Protein AF-A0A6L4ZQ28-F1 (afdb_monomer_lite)

Structure (mmCIF, N/CA/C/O backbone):
data_AF-A0A6L4ZQ28-F1
#
_entry.id   AF-A0A6L4ZQ28-F1
#
loop_
_atom_site.group_PDB
_atom_site.id
_atom_site.type_symbol
_atom_site.label_atom_id
_atom_site.label_alt_id
_atom_site.label_comp_id
_atom_site.label_asym_id
_atom_site.label_entity_id
_atom_site.label_seq_id
_atom_site.pdbx_PDB_ins_code
_atom_site.Cartn_x
_atom_site.Cartn_y
_atom_site.Cartn_z
_atom_site.occupancy
_atom_site.B_iso_or_equiv
_atom_site.auth_seq_id
_atom_site.auth_comp_id
_atom_site.auth_asym_id
_atom_site.auth_atom_id
_atom_site.pdbx_PDB_model_num
ATOM 1 N N . MET A 1 1 ? 11.347 -20.312 31.488 1.00 56.88 1 MET A N 1
ATOM 2 C CA . MET A 1 1 ? 11.996 -19.570 30.389 1.00 56.88 1 MET A CA 1
ATOM 3 C C . MET A 1 1 ? 13.195 -18.866 30.994 1.00 56.88 1 MET A C 1
ATOM 5 O O . MET A 1 1 ? 13.013 -18.204 32.007 1.00 56.88 1 MET A O 1
ATOM 9 N N . ASP A 1 2 ? 14.396 -19.119 30.480 1.00 83.44 2 ASP A N 1
ATOM 10 C CA . ASP A 1 2 ? 15.652 -18.605 31.039 1.00 83.44 2 ASP A CA 1
ATOM 11 C C . ASP A 1 2 ? 15.902 -17.162 30.564 1.00 83.44 2 ASP A C 1
ATOM 13 O O . ASP A 1 2 ? 15.702 -16.842 29.391 1.00 83.44 2 ASP A O 1
ATOM 17 N N . ILE A 1 3 ? 16.318 -16.286 31.480 1.00 67.50 3 ILE A N 1
ATOM 18 C CA . ILE A 1 3 ? 16.563 -14.862 31.215 1.00 67.50 3 ILE A CA 1
ATOM 19 C C . ILE A 1 3 ? 17.678 -14.698 30.176 1.00 67.50 3 ILE A C 1
ATOM 21 O O . ILE A 1 3 ? 17.587 -13.821 29.318 1.00 67.50 3 ILE A O 1
ATOM 25 N N . GLN A 1 4 ? 18.681 -15.580 30.182 1.00 78.69 4 GLN A N 1
ATOM 26 C CA . GLN A 1 4 ? 19.762 -15.536 29.194 1.00 78.69 4 GLN A CA 1
ATOM 27 C C . GLN A 1 4 ? 19.252 -15.840 27.780 1.00 78.69 4 GLN A C 1
ATOM 29 O O . GLN A 1 4 ? 19.626 -15.165 26.825 1.00 78.69 4 GLN A O 1
ATOM 34 N N . GLN A 1 5 ? 18.307 -16.774 27.646 1.00 72.94 5 GLN A N 1
ATOM 35 C CA . GLN A 1 5 ? 17.679 -17.090 26.360 1.00 72.94 5 GLN A CA 1
ATOM 36 C C . GLN A 1 5 ? 16.812 -15.939 25.832 1.00 72.94 5 GLN A C 1
ATOM 38 O O . GLN A 1 5 ? 16.751 -15.723 24.623 1.00 72.94 5 GLN A O 1
ATOM 43 N N . PHE A 1 6 ? 16.150 -15.191 26.720 1.00 69.06 6 PHE A N 1
ATOM 44 C CA . PHE A 1 6 ? 15.379 -14.007 26.336 1.00 69.06 6 PHE A CA 1
ATOM 45 C C . PHE A 1 6 ? 16.287 -12.882 25.820 1.00 69.06 6 PHE A C 1
ATOM 47 O O . PHE A 1 6 ? 16.007 -12.299 24.775 1.00 69.06 6 PHE A O 1
ATOM 54 N N . ILE A 1 7 ? 17.407 -12.629 26.502 1.00 75.31 7 ILE A N 1
ATOM 55 C CA . ILE A 1 7 ? 18.383 -11.608 26.099 1.00 75.31 7 ILE A CA 1
ATOM 56 C C . ILE A 1 7 ? 19.015 -11.954 24.744 1.00 75.31 7 ILE A C 1
ATOM 58 O O . ILE A 1 7 ? 19.128 -11.085 23.880 1.00 75.31 7 ILE A O 1
ATOM 62 N N . GLU A 1 8 ? 19.397 -13.214 24.529 1.00 78.50 8 GLU A N 1
ATOM 63 C CA . GLU A 1 8 ? 19.994 -13.669 23.267 1.00 78.50 8 GLU A CA 1
ATOM 64 C C . GLU A 1 8 ? 19.010 -13.523 22.093 1.00 78.50 8 GLU A C 1
ATOM 66 O O . GLU A 1 8 ? 19.365 -13.037 21.016 1.00 78.50 8 GLU A O 1
ATOM 71 N N . LYS A 1 9 ? 17.742 -13.880 22.330 1.00 76.25 9 LYS A N 1
ATOM 72 C CA . LYS A 1 9 ? 16.653 -13.738 21.359 1.00 76.25 9 LYS A CA 1
ATOM 73 C C . LYS A 1 9 ? 16.412 -12.274 20.985 1.00 76.25 9 LYS A C 1
ATOM 75 O O . LYS A 1 9 ? 16.271 -11.970 19.802 1.00 76.25 9 LYS A O 1
ATOM 80 N N . GLU A 1 10 ? 16.457 -11.366 21.955 1.00 69.88 10 GLU A N 1
ATOM 81 C CA . GLU A 1 10 ? 16.274 -9.933 21.701 1.00 69.88 10 GLU A CA 1
ATOM 82 C C . GLU A 1 10 ? 17.458 -9.298 20.992 1.00 69.88 10 GLU A C 1
ATOM 84 O O . GLU A 1 10 ? 17.251 -8.485 20.091 1.00 69.88 10 GLU A O 1
ATOM 89 N N . LYS A 1 11 ? 18.688 -9.736 21.264 1.00 71.69 11 LY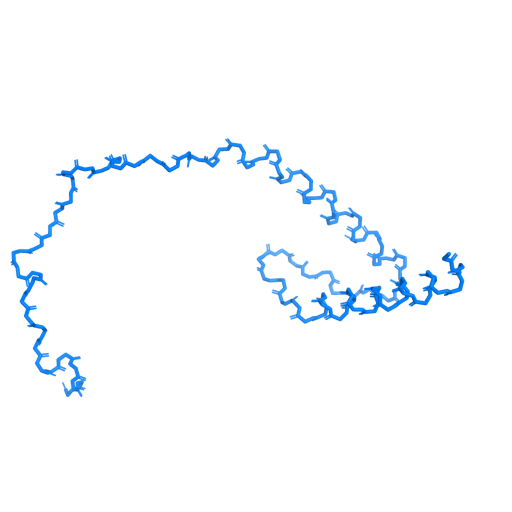S A N 1
ATOM 90 C CA . LYS A 1 11 ? 19.847 -9.325 20.459 1.00 71.69 11 LYS A CA 1
ATOM 91 C C . LYS A 1 11 ? 19.711 -9.764 19.001 1.00 71.69 11 LYS A C 1
ATOM 93 O O . LYS A 1 11 ? 19.998 -8.978 18.099 1.00 71.69 11 LYS A O 1
ATOM 98 N N . GLN A 1 12 ? 19.237 -10.985 18.748 1.00 68.00 12 GLN A N 1
ATOM 99 C CA . GLN A 1 12 ? 18.997 -11.465 17.383 1.00 68.00 12 GLN A CA 1
ATOM 100 C C . GLN A 1 12 ? 17.854 -10.716 16.691 1.00 68.00 12 GLN A C 1
ATOM 102 O O . GLN A 1 12 ? 17.977 -10.367 15.516 1.00 68.00 12 GLN A O 1
ATOM 107 N N . ASN A 1 13 ? 16.768 -10.424 17.410 1.00 68.19 13 ASN A N 1
ATOM 108 C CA . ASN A 1 13 ? 15.652 -9.640 16.887 1.00 68.19 13 ASN A CA 1
ATOM 109 C C . ASN A 1 13 ? 16.077 -8.211 16.538 1.00 68.19 13 ASN A C 1
ATOM 111 O O . ASN A 1 13 ? 15.716 -7.722 15.470 1.00 68.19 13 ASN A O 1
ATOM 115 N N . LEU A 1 14 ? 16.900 -7.575 17.375 1.00 60.12 14 LEU A N 1
ATOM 116 C CA . LEU A 1 14 ? 17.463 -6.250 17.108 1.00 60.12 14 LEU A CA 1
ATOM 117 C C . LEU A 1 14 ? 18.405 -6.260 15.899 1.00 60.12 14 LEU A C 1
ATOM 119 O O . LEU A 1 14 ? 18.313 -5.373 15.053 1.00 60.12 14 LEU A O 1
ATOM 123 N N . ASN A 1 15 ? 19.252 -7.284 15.758 1.00 66.88 15 ASN A N 1
ATOM 124 C CA . ASN A 1 15 ? 20.141 -7.409 14.601 1.00 66.88 15 ASN A CA 1
ATOM 125 C C . ASN A 1 15 ? 19.346 -7.604 13.297 1.00 66.88 15 ASN A C 1
ATOM 127 O O . ASN A 1 15 ? 19.589 -6.941 12.292 1.00 66.88 15 ASN A O 1
ATOM 131 N N . ARG A 1 16 ? 18.317 -8.459 13.335 1.00 64.94 16 ARG A N 1
ATOM 132 C CA . ARG A 1 16 ? 17.406 -8.683 12.205 1.00 64.94 16 ARG A CA 1
ATOM 133 C C . ARG A 1 16 ? 16.619 -7.424 11.844 1.00 64.94 16 ARG A C 1
ATOM 135 O O . ARG A 1 16 ? 16.392 -7.169 10.665 1.00 64.94 16 ARG A O 1
ATOM 142 N N . PHE A 1 17 ? 16.207 -6.649 12.844 1.00 58.12 17 PHE A N 1
ATOM 143 C CA . PHE A 1 17 ? 15.525 -5.375 12.646 1.00 58.12 17 PHE A CA 1
ATOM 144 C C . PHE A 1 17 ? 16.463 -4.354 11.992 1.00 58.12 17 PHE A C 1
ATOM 146 O O . PHE A 1 17 ? 16.093 -3.760 10.986 1.00 58.12 17 PHE A O 1
ATOM 153 N N . GLY A 1 18 ? 17.699 -4.214 12.477 1.00 64.12 18 GLY A N 1
ATOM 154 C CA . GLY A 1 18 ? 18.704 -3.326 11.883 1.00 64.12 18 GLY A CA 1
ATOM 155 C C . GLY A 1 18 ? 19.002 -3.649 10.414 1.00 64.12 18 GLY A C 1
ATOM 156 O O . GLY A 1 18 ? 18.974 -2.757 9.570 1.00 64.12 18 GLY A O 1
ATOM 157 N N . GLU A 1 19 ? 19.203 -4.925 10.080 1.00 64.19 19 GLU A N 1
ATOM 158 C CA . GLU A 1 19 ? 19.419 -5.373 8.694 1.00 64.19 19 GLU A CA 1
ATOM 159 C C . GLU A 1 19 ? 18.188 -5.158 7.796 1.00 64.19 19 GLU A C 1
ATOM 161 O O . GLU A 1 19 ? 18.317 -4.794 6.627 1.00 64.19 19 GLU A O 1
ATOM 166 N N . TYR A 1 20 ? 16.979 -5.325 8.340 1.00 60.22 20 TYR A N 1
ATOM 167 C CA . TYR A 1 20 ? 15.735 -5.044 7.619 1.00 60.22 20 TYR A CA 1
ATOM 168 C C . TYR A 1 20 ? 15.615 -3.565 7.221 1.00 60.22 20 TYR A C 1
ATOM 170 O O . TYR A 1 20 ? 15.144 -3.266 6.124 1.00 60.22 20 TYR A O 1
ATOM 178 N N . TRP A 1 21 ? 16.072 -2.641 8.069 1.00 55.09 21 TRP A N 1
ATOM 179 C CA . TRP A 1 21 ? 16.011 -1.209 7.771 1.00 55.09 21 TRP A CA 1
ATOM 180 C C . TRP A 1 21 ? 17.158 -0.711 6.891 1.00 55.09 21 TRP A C 1
ATOM 182 O O . TRP A 1 21 ? 16.923 0.177 6.077 1.00 55.09 21 TRP A O 1
ATOM 192 N N . LYS A 1 22 ? 18.354 -1.310 6.965 1.00 60.09 22 LYS A N 1
ATOM 193 C CA . LYS A 1 22 ? 19.467 -1.003 6.041 1.00 60.09 22 LYS A CA 1
ATOM 194 C C . LYS A 1 22 ? 19.129 -1.321 4.584 1.00 60.09 22 LYS A C 1
ATOM 196 O O . LYS A 1 22 ? 19.557 -0.611 3.684 1.00 60.09 22 LYS A O 1
ATOM 201 N N . ASN A 1 23 ? 18.345 -2.374 4.360 1.00 62.59 23 ASN A N 1
ATOM 202 C CA . ASN A 1 23 ? 17.986 -2.843 3.020 1.00 62.59 23 ASN A CA 1
ATOM 203 C C . ASN A 1 23 ? 16.702 -2.200 2.470 1.00 62.59 23 ASN A C 1
ATOM 205 O O . ASN A 1 23 ? 16.255 -2.548 1.376 1.00 62.59 23 ASN A O 1
ATOM 209 N N . LYS A 1 24 ? 16.085 -1.276 3.216 1.00 56.41 24 LYS A N 1
ATOM 210 C CA . LYS A 1 24 ? 14.864 -0.588 2.802 1.00 56.41 24 LYS A CA 1
ATOM 211 C C . LYS A 1 24 ? 15.219 0.804 2.285 1.00 56.41 24 LYS A C 1
ATOM 213 O O . LYS A 1 24 ? 15.462 1.717 3.063 1.00 56.41 24 LYS A O 1
ATOM 218 N N . ASN A 1 25 ? 15.210 0.974 0.962 1.00 47.84 25 ASN A N 1
ATOM 219 C CA . ASN A 1 25 ? 15.298 2.293 0.334 1.00 47.84 25 ASN A CA 1
ATOM 220 C C . ASN A 1 25 ? 14.022 3.078 0.652 1.00 47.84 25 ASN A C 1
ATOM 222 O O . ASN A 1 25 ? 13.002 2.935 -0.026 1.00 47.84 25 ASN A O 1
ATOM 226 N N . PHE A 1 26 ? 14.069 3.888 1.705 1.00 50.84 26 PHE A N 1
ATOM 227 C CA . PHE A 1 26 ? 13.026 4.852 2.020 1.00 50.84 26 PHE A CA 1
ATOM 228 C C . PHE A 1 26 ? 13.024 5.947 0.957 1.00 50.84 26 PHE A C 1
ATOM 230 O O . PHE A 1 26 ? 13.671 6.977 1.092 1.00 50.84 26 PHE A O 1
ATOM 237 N N . THR A 1 27 ? 12.305 5.713 -0.131 1.00 45.59 27 THR A N 1
ATOM 238 C CA . THR A 1 27 ? 11.945 6.769 -1.071 1.00 45.59 27 THR A CA 1
ATOM 239 C C . THR A 1 27 ? 10.532 7.204 -0.742 1.00 45.59 27 THR A C 1
ATOM 241 O O . THR A 1 27 ? 9.595 6.425 -0.866 1.00 45.59 27 THR A O 1
ATOM 244 N N . ASN A 1 28 ? 10.420 8.422 -0.222 1.00 44.19 28 ASN A N 1
ATOM 245 C CA . ASN A 1 28 ? 9.437 9.427 -0.611 1.00 44.19 28 ASN A CA 1
ATOM 246 C C . ASN A 1 28 ? 9.982 10.759 -0.082 1.00 44.19 28 ASN A C 1
ATOM 248 O O . ASN A 1 28 ? 10.189 10.911 1.118 1.00 44.19 28 ASN A O 1
ATOM 252 N N . GLU A 1 29 ? 10.309 11.635 -1.025 1.00 51.19 29 GLU A N 1
ATOM 253 C CA . GLU A 1 29 ? 10.960 12.944 -0.913 1.00 51.19 29 GLU A CA 1
ATOM 254 C C . GLU A 1 29 ? 10.905 13.623 0.469 1.00 51.19 29 GLU A C 1
ATOM 256 O O . GLU A 1 29 ? 9.846 13.955 1.001 1.00 51.19 29 GLU A O 1
ATOM 261 N N . GLY A 1 30 ? 12.097 13.854 1.022 1.00 48.06 30 GLY A N 1
ATOM 262 C CA . GLY A 1 30 ? 12.329 14.526 2.295 1.00 48.06 30 GLY A CA 1
ATOM 263 C C . GLY A 1 30 ? 13.593 13.977 2.940 1.00 48.06 30 GLY A C 1
ATOM 264 O O . GLY A 1 30 ? 13.485 13.138 3.823 1.00 48.06 30 GLY A O 1
ATOM 265 N N . GLU A 1 31 ? 14.741 14.394 2.396 1.00 48.59 31 GLU A N 1
ATOM 266 C CA . GLU A 1 31 ? 16.119 14.239 2.892 1.00 48.59 31 GLU A CA 1
ATOM 267 C C . GLU A 1 31 ? 16.352 13.121 3.919 1.00 48.59 31 GLU A C 1
ATOM 269 O O . GLU A 1 31 ? 15.992 13.215 5.094 1.00 48.59 31 GLU A O 1
ATOM 274 N N . SER A 1 32 ? 17.050 12.073 3.467 1.00 50.28 32 SER A N 1
ATOM 275 C CA . SER A 1 32 ? 17.762 11.186 4.379 1.00 50.28 32 SER A CA 1
ATOM 276 C C . SER A 1 32 ? 18.653 12.060 5.269 1.00 50.28 32 SER A C 1
ATOM 278 O O . SER A 1 32 ? 19.383 12.896 4.730 1.00 50.28 32 SER A O 1
ATOM 280 N N . PRO A 1 33 ? 18.593 11.922 6.602 1.00 51.00 33 PRO A N 1
ATOM 281 C CA . PRO A 1 33 ? 19.524 12.592 7.494 1.00 51.00 33 PRO A CA 1
ATOM 282 C C . PRO A 1 33 ? 20.899 11.938 7.323 1.00 51.00 33 PRO A C 1
ATOM 284 O O . PRO A 1 33 ? 21.337 11.086 8.097 1.00 51.00 33 PRO A O 1
ATOM 287 N N . GLU A 1 34 ? 21.557 12.291 6.224 1.00 61.66 34 GLU A N 1
ATOM 288 C CA . GLU A 1 34 ? 22.890 11.853 5.869 1.00 61.66 34 GLU A CA 1
ATOM 289 C C . GLU A 1 34 ? 23.881 12.475 6.848 1.00 61.66 34 GLU A C 1
ATOM 291 O O . GLU A 1 34 ? 24.401 13.569 6.629 1.00 61.66 34 GLU A O 1
ATOM 296 N N . LYS A 1 35 ? 24.103 11.732 7.935 1.00 59.75 35 LYS A N 1
ATOM 297 C CA . LYS A 1 35 ? 25.315 11.578 8.757 1.00 59.75 35 LYS A CA 1
ATOM 298 C C . LYS A 1 35 ? 24.913 11.504 10.218 1.00 59.75 35 LYS A C 1
ATOM 300 O O . LYS A 1 35 ? 24.649 12.509 10.867 1.00 59.75 35 LYS A O 1
ATOM 305 N N . LEU A 1 36 ? 24.890 10.276 10.714 1.00 49.75 36 LEU A N 1
ATOM 306 C CA . LEU A 1 36 ? 24.740 9.974 12.121 1.00 49.75 36 LEU A CA 1
ATOM 307 C C . LEU A 1 36 ? 26.017 9.294 12.586 1.00 49.75 36 LEU A C 1
ATOM 309 O O . LEU A 1 36 ? 26.191 8.094 12.383 1.00 49.75 36 LEU A O 1
ATOM 313 N N . ASP A 1 37 ? 26.924 10.079 13.159 1.00 60.97 37 ASP A N 1
ATOM 314 C CA . ASP A 1 37 ? 28.195 9.570 13.677 1.00 60.97 37 ASP A CA 1
ATOM 315 C C . ASP A 1 37 ? 28.017 8.845 15.037 1.00 60.97 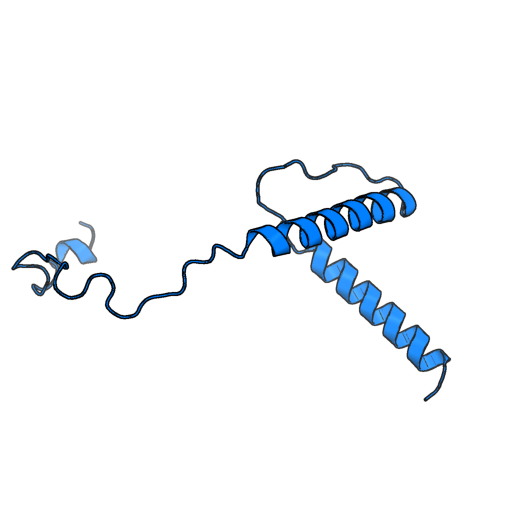37 ASP A C 1
ATOM 317 O O . ASP A 1 37 ? 28.935 8.143 15.463 1.00 60.97 37 ASP A O 1
ATOM 321 N N . SER A 1 38 ? 26.843 8.941 15.696 1.00 68.44 38 SER A N 1
ATOM 322 C CA . SER A 1 38 ? 26.547 8.304 16.997 1.00 68.44 38 SER A CA 1
ATOM 323 C C . SER A 1 38 ? 25.170 7.623 17.091 1.00 68.44 38 SER A C 1
ATOM 325 O O . SER A 1 38 ? 24.219 7.969 16.387 1.00 68.44 38 SER A O 1
ATOM 327 N N . LEU A 1 39 ? 25.052 6.649 18.004 1.00 69.69 39 LEU A N 1
ATOM 328 C CA . LEU A 1 39 ? 23.829 5.876 18.275 1.00 69.69 39 LEU A CA 1
ATOM 329 C C . LEU A 1 39 ? 22.743 6.719 18.966 1.00 69.69 39 LEU A C 1
ATOM 331 O O . LEU A 1 39 ? 21.554 6.482 18.762 1.00 69.69 39 LEU A O 1
ATOM 335 N N . GLU A 1 40 ? 23.144 7.712 19.753 1.00 75.00 40 GLU A N 1
ATOM 336 C CA . GLU A 1 40 ? 22.252 8.668 20.413 1.00 75.00 40 GLU A CA 1
ATOM 337 C C . GLU A 1 40 ? 21.489 9.507 19.386 1.00 75.00 40 GLU A C 1
ATOM 339 O O . GLU A 1 40 ? 20.262 9.574 19.431 1.00 75.00 40 GLU A O 1
ATOM 344 N N . ASP A 1 41 ? 22.194 10.036 18.390 1.00 73.94 41 ASP A N 1
ATOM 345 C CA . ASP A 1 41 ? 21.592 10.830 17.321 1.00 73.94 41 ASP A CA 1
ATOM 346 C C . ASP A 1 41 ? 20.639 9.976 16.456 1.00 73.94 41 ASP A C 1
ATOM 348 O O . ASP A 1 41 ? 19.592 10.443 16.000 1.00 73.94 41 ASP A O 1
ATOM 352 N N . TRP A 1 42 ? 20.951 8.683 16.278 1.00 79.69 42 TRP A N 1
ATOM 353 C CA . TRP A 1 42 ? 20.048 7.734 15.619 1.00 79.69 42 TRP A CA 1
ATOM 354 C C . TRP A 1 42 ? 18.758 7.514 16.408 1.00 79.69 42 TRP A C 1
ATOM 356 O O . TRP A 1 42 ? 17.676 7.476 15.819 1.00 79.69 42 TRP A O 1
ATOM 366 N N . LEU A 1 43 ? 18.849 7.392 17.735 1.00 82.12 43 LEU A N 1
ATOM 367 C CA . LEU A 1 43 ? 17.673 7.246 18.590 1.00 82.12 43 LEU A CA 1
ATOM 368 C C . LEU A 1 43 ? 16.789 8.495 18.541 1.00 82.12 43 LEU A C 1
ATOM 370 O O . LEU A 1 43 ? 15.568 8.355 18.478 1.00 82.12 43 LEU A O 1
ATOM 374 N N . GLU A 1 44 ? 17.369 9.694 18.503 1.00 81.31 44 GLU A N 1
ATOM 375 C CA . GLU A 1 44 ? 16.605 10.943 18.381 1.00 81.31 44 GLU A CA 1
ATOM 376 C C . GLU A 1 44 ? 15.847 11.025 17.053 1.00 81.31 44 GLU A C 1
ATOM 378 O O . GLU A 1 44 ? 14.641 11.288 17.032 1.00 81.31 44 GLU A O 1
ATOM 383 N N . GLN A 1 45 ? 16.514 10.712 15.941 1.00 76.88 45 GLN A N 1
ATOM 384 C CA . GLN A 1 45 ? 15.872 10.699 14.626 1.00 76.88 45 GLN A CA 1
ATOM 385 C C . GLN A 1 45 ? 14.815 9.605 14.504 1.00 76.88 45 GLN A C 1
ATOM 387 O O . GLN A 1 45 ? 13.759 9.822 13.905 1.00 76.88 45 GLN A O 1
ATOM 392 N N . PHE A 1 46 ? 15.066 8.439 15.098 1.00 84.06 46 PHE A N 1
ATOM 393 C CA . PHE A 1 46 ? 14.104 7.349 15.137 1.00 84.06 46 PHE A CA 1
ATOM 394 C C . PHE A 1 46 ? 12.859 7.726 15.948 1.00 84.06 46 PHE A C 1
ATOM 396 O O . PHE A 1 46 ? 11.742 7.489 15.488 1.00 84.06 46 PHE A O 1
ATOM 403 N N . LEU A 1 47 ? 13.017 8.353 17.118 1.00 86.56 47 LEU A N 1
ATOM 404 C CA . LEU A 1 47 ? 11.887 8.813 17.930 1.00 86.56 47 LEU A CA 1
ATOM 405 C C . LEU A 1 47 ? 11.081 9.900 17.212 1.00 86.56 47 LEU A C 1
ATOM 407 O O . LEU A 1 47 ? 9.855 9.790 17.152 1.00 86.56 47 LEU A O 1
ATOM 411 N N . TYR A 1 48 ? 11.752 10.873 16.590 1.00 85.38 48 T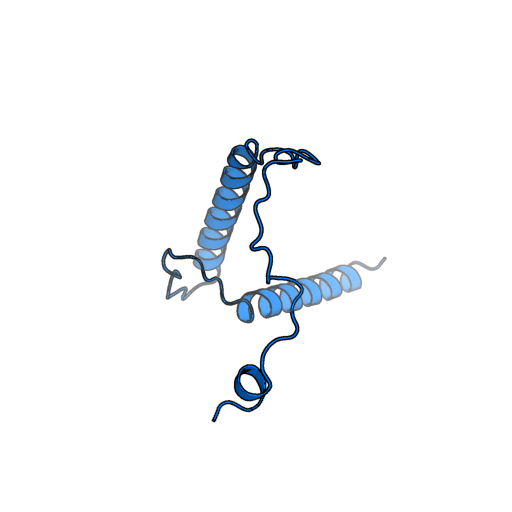YR A N 1
ATOM 412 C CA . TYR A 1 48 ? 11.110 11.882 15.744 1.00 85.38 48 TYR A CA 1
ATOM 413 C C . TYR A 1 48 ? 10.327 11.245 14.585 1.00 85.38 48 TYR A C 1
ATOM 415 O O . TYR A 1 48 ? 9.179 11.600 14.313 1.00 85.38 48 TYR A O 1
ATOM 423 N N . PHE A 1 49 ? 10.912 10.251 13.917 1.00 82.44 49 P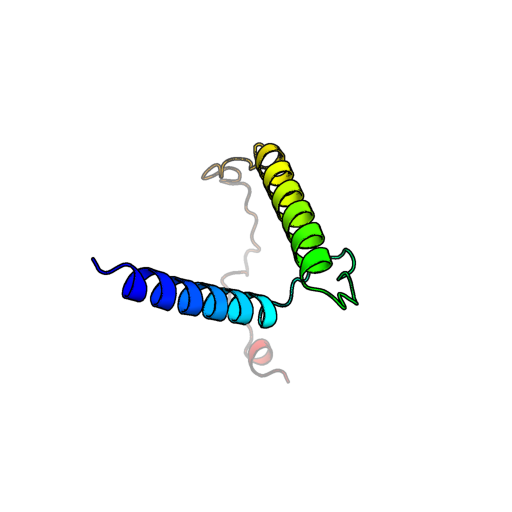HE A N 1
ATOM 424 C CA . PHE A 1 49 ? 10.257 9.519 12.838 1.00 82.44 49 PHE A CA 1
ATOM 425 C C . PHE A 1 49 ? 9.028 8.737 13.323 1.00 82.44 49 PHE A C 1
ATOM 427 O O . PHE A 1 49 ? 7.978 8.776 12.679 1.00 82.44 49 PHE A O 1
ATOM 434 N N . VAL A 1 50 ? 9.116 8.064 14.474 1.00 87.31 50 VAL A N 1
ATOM 435 C CA . VAL A 1 50 ? 7.986 7.341 15.080 1.00 87.31 50 VAL A CA 1
ATOM 436 C C . VAL A 1 50 ? 6.861 8.302 15.475 1.00 87.31 50 VAL A C 1
ATOM 438 O O . VAL A 1 50 ? 5.691 8.005 15.233 1.00 87.31 50 VAL A O 1
ATOM 441 N N . GLU A 1 51 ? 7.186 9.463 16.042 1.00 83.94 51 GLU A N 1
ATOM 442 C CA . GLU A 1 51 ? 6.210 10.514 16.358 1.00 83.94 51 GLU A CA 1
ATOM 443 C C . GLU A 1 51 ? 5.523 11.051 15.092 1.00 83.94 51 GLU A C 1
ATOM 445 O O . GLU A 1 51 ? 4.295 11.199 15.044 1.00 83.94 51 GLU A O 1
ATOM 450 N N . LYS A 1 52 ? 6.300 11.242 14.021 1.00 80.75 52 LYS A N 1
ATOM 451 C CA . LYS A 1 52 ? 5.796 11.637 12.704 1.00 80.75 52 LYS A CA 1
ATOM 452 C C . LYS A 1 52 ? 4.853 10.588 12.111 1.00 80.75 52 LYS A C 1
ATOM 454 O O . LYS A 1 52 ? 3.833 10.974 11.546 1.00 80.75 52 LYS A O 1
ATOM 459 N N . ILE A 1 53 ? 5.137 9.288 12.258 1.00 77.00 53 ILE A N 1
ATOM 460 C CA . ILE A 1 53 ? 4.229 8.211 11.814 1.00 77.00 53 ILE A CA 1
ATOM 461 C C . ILE A 1 53 ? 2.902 8.268 12.570 1.00 77.00 53 ILE A C 1
ATOM 463 O O . ILE A 1 53 ? 1.849 8.229 11.939 1.00 77.00 53 ILE A O 1
ATOM 467 N N . LYS A 1 54 ? 2.928 8.400 13.901 1.00 76.81 54 LYS A N 1
ATOM 468 C CA . LYS A 1 54 ? 1.692 8.467 14.703 1.00 76.81 54 LYS A CA 1
ATOM 469 C C . LYS A 1 54 ? 0.800 9.631 14.276 1.00 76.81 54 LYS A C 1
ATOM 471 O O . LYS A 1 54 ? -0.405 9.469 14.132 1.00 76.81 54 LYS A O 1
ATOM 476 N N . SER A 1 55 ? 1.411 10.773 13.973 1.00 70.25 55 SER A N 1
ATOM 477 C CA . SER A 1 55 ? 0.703 11.956 13.469 1.00 70.25 55 SER A CA 1
ATOM 478 C C . SER A 1 55 ? 0.097 11.769 12.064 1.00 70.25 55 SER A C 1
ATOM 480 O O . SER A 1 55 ? -0.776 12.538 11.665 1.00 70.25 55 SER A O 1
ATOM 482 N N . GLN A 1 56 ? 0.546 10.773 11.288 1.00 59.56 56 GLN A N 1
ATOM 483 C CA . GLN A 1 56 ? 0.001 10.455 9.960 1.00 59.56 56 GLN A CA 1
ATOM 484 C C . GLN A 1 56 ? -1.215 9.519 10.024 1.00 59.56 56 GLN A C 1
ATOM 486 O O . GLN A 1 56 ? -2.069 9.589 9.141 1.00 59.56 56 GLN A O 1
ATOM 491 N N . GLU A 1 57 ? -1.345 8.687 11.064 1.00 58.41 57 GLU A N 1
ATOM 492 C CA . GLU A 1 57 ? -2.510 7.803 11.226 1.00 58.41 57 GLU A CA 1
ATOM 493 C C . GLU A 1 57 ? -3.808 8.594 11.454 1.00 58.41 57 GLU A C 1
ATOM 495 O O . GLU A 1 57 ? -4.849 8.242 10.901 1.00 58.41 57 GLU A O 1
ATOM 500 N N . GLU A 1 58 ? -3.754 9.722 12.169 1.00 58.16 58 GLU A N 1
ATOM 501 C CA . GLU A 1 58 ? -4.938 10.562 12.414 1.00 58.16 58 GLU A CA 1
ATOM 502 C C . GLU A 1 58 ? -5.475 11.237 11.134 1.00 58.16 58 GLU A C 1
ATOM 504 O O . GLU A 1 58 ? -6.673 11.515 11.017 1.00 58.16 58 GLU A O 1
ATOM 509 N N . LYS A 1 59 ? -4.613 11.434 10.125 1.00 54.56 59 LYS A N 1
ATOM 510 C CA . LYS A 1 59 ? -4.971 12.016 8.819 1.00 54.56 59 LYS A CA 1
ATOM 511 C C . LYS A 1 59 ? -5.485 11.002 7.792 1.00 54.56 59 LYS A C 1
ATOM 513 O O . LYS A 1 59 ? -5.985 11.418 6.750 1.00 54.56 59 LYS A O 1
ATOM 518 N N . ALA A 1 60 ? -5.417 9.699 8.071 1.00 53.50 60 ALA A N 1
ATOM 519 C CA . ALA A 1 60 ? -5.898 8.646 7.170 1.00 53.50 60 ALA A CA 1
ATOM 520 C C . ALA A 1 60 ? -7.413 8.367 7.287 1.00 53.50 60 ALA A C 1
ATOM 522 O O . ALA A 1 60 ? -7.926 7.432 6.673 1.00 53.50 60 ALA A O 1
ATOM 523 N N . SER A 1 61 ? -8.151 9.170 8.060 1.00 56.66 61 SER A N 1
ATOM 524 C CA . SER A 1 61 ? -9.603 9.021 8.237 1.00 56.66 61 SER A CA 1
ATOM 525 C C . SER A 1 61 ? -10.440 9.461 7.026 1.00 56.66 61 SER A C 1
ATOM 527 O O . SER A 1 61 ? -11.634 9.178 6.999 1.00 56.66 61 SER A O 1
ATOM 529 N N . ASP A 1 62 ? -9.822 10.056 5.997 1.00 58.91 62 ASP A N 1
ATOM 530 C CA . ASP A 1 62 ? -10.461 10.318 4.696 1.00 58.91 62 ASP A CA 1
ATOM 531 C C . ASP A 1 62 ? -10.049 9.301 3.617 1.00 58.91 62 ASP A C 1
ATOM 533 O O . ASP A 1 62 ? -10.010 9.585 2.420 1.00 58.91 62 ASP A O 1
ATOM 537 N N . LEU A 1 63 ? -9.726 8.068 4.025 1.00 64.31 63 LEU A N 1
ATOM 538 C CA . LEU A 1 63 ? -9.759 6.939 3.101 1.00 64.31 63 LEU A CA 1
ATOM 539 C C . LEU A 1 63 ? -11.220 6.723 2.703 1.00 64.31 63 LEU A C 1
ATOM 541 O O . LEU A 1 63 ? -11.943 5.964 3.351 1.00 64.31 63 LEU A O 1
ATOM 545 N N . GLN A 1 64 ? -11.660 7.420 1.650 1.00 72.81 64 GLN A N 1
ATOM 546 C CA . GLN A 1 64 ? -12.966 7.206 1.043 1.00 72.81 64 GLN A CA 1
ATOM 547 C C . GLN A 1 64 ? -13.189 5.703 0.884 1.00 72.81 64 GLN A C 1
ATOM 549 O O . GLN A 1 64 ? -12.452 5.006 0.178 1.00 72.81 64 GLN A O 1
ATOM 554 N N . SER A 1 65 ? -14.192 5.198 1.600 1.00 80.06 65 SER A N 1
ATOM 555 C CA . SE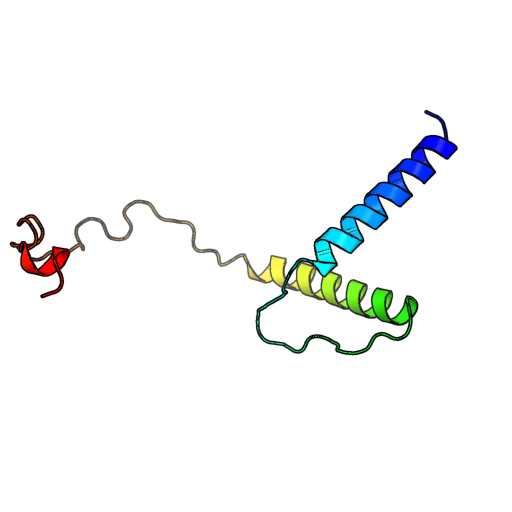R A 1 65 ? -14.553 3.790 1.544 1.00 80.06 65 SER A CA 1
ATOM 556 C C . SER A 1 65 ? -14.821 3.407 0.092 1.00 80.06 65 SER A C 1
ATOM 558 O O . SER A 1 65 ? -15.504 4.132 -0.635 1.00 80.06 65 SER A O 1
ATOM 560 N N . ARG A 1 66 ? -14.273 2.271 -0.352 1.00 82.94 66 ARG A N 1
ATOM 561 C CA . ARG A 1 66 ? -14.517 1.777 -1.709 1.00 82.94 66 ARG A CA 1
ATOM 562 C C . ARG A 1 66 ? -16.009 1.480 -1.853 1.00 82.94 66 ARG A C 1
ATOM 564 O O 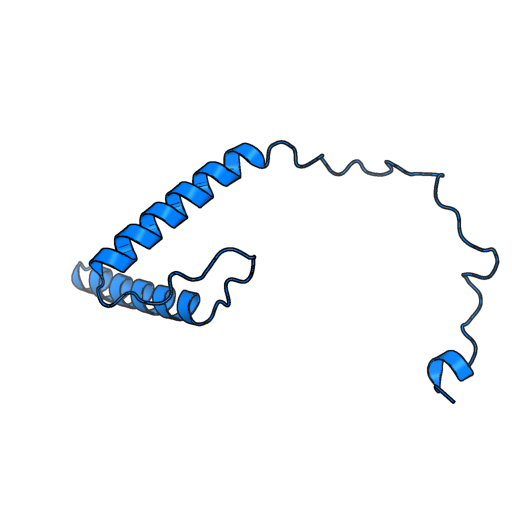. ARG A 1 66 ? -16.505 0.497 -1.310 1.00 82.94 66 ARG A O 1
ATOM 571 N N . VAL A 1 67 ? -16.718 2.311 -2.610 1.00 84.12 67 VAL A N 1
ATOM 572 C CA . VAL A 1 67 ? -18.133 2.094 -2.922 1.00 84.12 67 VAL A CA 1
ATOM 573 C C . VAL A 1 67 ? -18.231 1.189 -4.150 1.00 84.12 67 VAL A C 1
ATOM 575 O O . VAL A 1 67 ? -17.876 1.581 -5.264 1.00 84.12 67 VAL A O 1
ATOM 578 N N . ALA A 1 68 ? -18.704 -0.044 -3.959 1.00 85.06 68 ALA A N 1
ATOM 579 C CA . ALA A 1 68 ? -18.939 -0.965 -5.066 1.00 85.06 68 ALA A CA 1
ATOM 580 C C . ALA A 1 68 ? -19.964 -0.368 -6.046 1.00 85.06 68 ALA A C 1
ATOM 582 O O . ALA A 1 68 ? -21.058 0.025 -5.652 1.00 85.06 68 ALA A O 1
ATOM 583 N N . GLY A 1 69 ? -19.614 -0.307 -7.333 1.00 83.62 69 GLY A N 1
ATOM 584 C CA . GLY A 1 69 ? -20.518 0.201 -8.367 1.00 83.62 69 GLY A CA 1
ATOM 585 C C . GLY A 1 69 ? -20.692 1.724 -8.406 1.00 83.62 69 GLY A C 1
ATOM 586 O O . GLY A 1 69 ? -21.628 2.174 -9.059 1.00 83.62 69 GLY A O 1
ATOM 587 N N . LEU A 1 70 ? -19.795 2.509 -7.789 1.00 85.00 70 LEU A N 1
ATOM 588 C CA . LEU A 1 70 ? -19.823 3.986 -7.799 1.00 85.00 70 LEU A CA 1
ATOM 589 C C . LEU A 1 70 ? -19.971 4.604 -9.206 1.00 85.00 70 LEU A C 1
ATOM 591 O O . LEU A 1 70 ? -20.529 5.685 -9.357 1.00 85.00 70 LEU A O 1
ATOM 595 N N . HIS A 1 71 ? -19.510 3.892 -10.238 1.00 83.06 71 HIS A N 1
ATOM 596 C CA . HIS A 1 71 ? -19.567 4.313 -11.641 1.00 83.06 71 HIS A CA 1
ATOM 597 C C . HIS A 1 71 ? -20.295 3.301 -12.540 1.00 83.06 71 HIS A C 1
ATOM 599 O O . HIS A 1 71 ? -20.006 3.195 -13.733 1.00 83.06 71 HIS A O 1
ATOM 605 N N . ARG A 1 72 ? -21.218 2.502 -11.983 1.00 84.50 72 ARG A N 1
ATOM 606 C CA . ARG A 1 72 ? -21.978 1.516 -12.767 1.00 84.50 72 ARG A CA 1
ATOM 607 C C . ARG A 1 72 ? -22.771 2.229 -13.870 1.00 84.50 72 ARG A C 1
ATOM 609 O O . ARG A 1 72 ? -23.566 3.110 -13.579 1.00 84.50 72 ARG A O 1
ATOM 616 N N . GLY A 1 73 ? -22.574 1.803 -15.117 1.00 85.00 73 GLY A N 1
ATOM 617 C CA . GLY A 1 73 ? -23.241 2.384 -16.289 1.00 85.00 73 GLY A CA 1
ATOM 618 C C . GLY A 1 73 ? -22.551 3.622 -16.873 1.00 85.00 73 GLY A C 1
ATOM 619 O O . GLY A 1 73 ? -22.926 4.047 -17.957 1.00 85.00 73 GLY A O 1
ATOM 620 N N . ASN A 1 74 ? -21.510 4.146 -16.218 1.00 84.62 74 ASN A N 1
ATOM 621 C CA . ASN A 1 74 ? -20.744 5.307 -16.691 1.00 84.62 74 ASN A CA 1
ATOM 622 C C . ASN A 1 74 ? -19.437 4.898 -17.392 1.00 84.62 74 ASN A C 1
ATOM 624 O O . ASN A 1 74 ? -18.520 5.707 -17.522 1.00 84.62 74 ASN A O 1
ATOM 628 N N . VAL A 1 75 ? -19.327 3.634 -17.804 1.00 81.44 75 VAL A N 1
ATOM 629 C CA . VAL A 1 75 ? -18.179 3.128 -18.558 1.00 81.44 75 VAL A CA 1
ATOM 630 C C . VAL A 1 75 ? -18.519 3.237 -20.035 1.00 81.44 75 VAL A C 1
ATOM 632 O O . VAL A 1 75 ? -19.481 2.625 -20.491 1.00 81.44 75 VAL A O 1
ATOM 635 N N . TRP A 1 76 ? -17.729 4.015 -20.764 1.00 88.62 76 TRP A N 1
ATOM 636 C CA . TRP A 1 76 ? -17.742 4.019 -22.218 1.00 88.62 76 TRP A CA 1
ATOM 637 C C . TRP A 1 76 ? -16.515 3.264 -22.716 1.00 88.62 76 TRP A C 1
ATOM 639 O O . TRP A 1 76 ? -15.419 3.413 -22.176 1.00 88.62 76 TRP A O 1
ATOM 649 N N . MET A 1 77 ? -16.723 2.435 -23.725 1.00 88.81 77 MET A N 1
ATOM 650 C CA . MET A 1 77 ? -15.695 1.653 -24.388 1.00 88.81 77 MET A CA 1
ATOM 651 C C . MET A 1 77 ? -15.957 1.766 -25.885 1.00 88.81 77 MET A C 1
ATOM 653 O O . MET A 1 77 ? -17.114 1.842 -26.296 1.00 88.81 77 MET A O 1
ATOM 657 N N . SER A 1 78 ? -14.888 1.830 -26.674 1.00 91.38 78 SER A N 1
ATOM 658 C CA . SER A 1 78 ? -15.006 1.836 -28.130 1.00 91.38 78 SER A CA 1
ATOM 659 C C . SER A 1 78 ? -15.619 0.519 -28.620 1.00 91.38 78 SER A C 1
ATOM 661 O O . SER A 1 78 ? -15.412 -0.528 -28.003 1.00 91.38 78 SER A O 1
ATOM 663 N N . GLU A 1 79 ? -16.362 0.572 -29.725 1.00 91.00 79 GLU A N 1
ATOM 664 C CA . GLU A 1 79 ? -17.040 -0.594 -30.315 1.00 91.00 79 GLU A CA 1
ATOM 665 C C . GLU A 1 79 ? -16.046 -1.693 -30.741 1.00 91.00 79 GLU A C 1
ATOM 667 O O . GLU A 1 79 ? -16.378 -2.877 -30.723 1.00 91.00 79 GLU A O 1
ATOM 672 N N . ASP A 1 80 ? -14.810 -1.304 -31.059 1.00 92.12 80 ASP A N 1
ATOM 673 C CA . ASP A 1 80 ? -13.718 -2.168 -31.518 1.00 92.12 80 ASP A CA 1
ATOM 674 C C . ASP A 1 80 ? -12.832 -2.717 -30.385 1.00 92.12 80 ASP A C 1
ATOM 676 O O . ASP A 1 80 ? -11.902 -3.472 -30.645 1.00 92.12 80 ASP A O 1
ATOM 680 N N . PHE A 1 81 ? -13.100 -2.407 -29.110 1.00 90.94 81 PHE A N 1
ATOM 681 C CA . PHE A 1 81 ? -12.226 -2.846 -28.008 1.00 90.94 81 PHE A CA 1
ATOM 682 C C . PHE A 1 81 ? -12.077 -4.374 -27.914 1.00 90.94 81 PHE A C 1
ATOM 684 O O . PHE A 1 81 ? -11.056 -4.880 -27.453 1.00 90.94 81 PHE A O 1
ATOM 691 N N . ASN A 1 82 ? -13.114 -5.111 -28.319 1.00 92.50 82 ASN A N 1
ATOM 692 C CA . ASN A 1 82 ? -13.101 -6.574 -28.309 1.00 92.50 82 ASN A CA 1
ATOM 693 C C . ASN A 1 82 ? -12.463 -7.177 -29.569 1.00 92.50 82 ASN A C 1
ATOM 695 O O . ASN A 1 82 ? -12.386 -8.404 -29.674 1.00 92.50 82 ASN A O 1
ATOM 699 N N . GLU A 1 83 ? -12.059 -6.355 -30.537 1.00 94.00 83 GLU A N 1
ATOM 700 C CA . GLU A 1 83 ? -11.381 -6.841 -31.730 1.00 94.00 83 GLU A CA 1
ATOM 701 C C . GLU A 1 83 ? -9.970 -7.333 -31.373 1.00 94.00 83 GLU A C 1
ATOM 703 O O . GLU A 1 83 ? -9.305 -6.775 -30.493 1.00 94.00 83 GLU A O 1
ATOM 708 N N . PRO A 1 84 ? -9.497 -8.418 -32.012 1.00 92.94 84 PRO A N 1
ATOM 709 C CA . PRO A 1 84 ? -8.135 -8.878 -31.807 1.00 92.94 84 PRO A CA 1
ATOM 710 C C . PRO A 1 84 ? -7.155 -7.792 -32.253 1.00 92.94 84 PRO A C 1
ATOM 712 O O . PRO A 1 84 ? -7.314 -7.193 -33.316 1.00 92.94 84 PRO A O 1
ATOM 715 N N . LEU A 1 85 ? -6.116 -7.568 -31.449 1.00 90.94 85 LEU A N 1
ATOM 716 C CA . LEU A 1 85 ? -5.047 -6.652 -31.829 1.00 90.94 85 LEU A CA 1
ATOM 717 C C . LEU A 1 85 ? -4.364 -7.151 -33.119 1.00 90.94 85 LEU A C 1
ATOM 719 O O . LEU A 1 85 ? -4.159 -8.365 -33.241 1.00 90.94 85 LEU A O 1
ATOM 723 N N . PRO A 1 86 ? -3.999 -6.248 -34.052 1.00 91.75 86 PRO A N 1
ATOM 724 C CA . PRO A 1 86 ? -3.272 -6.610 -35.268 1.00 91.75 86 PRO A CA 1
ATOM 725 C C . PRO A 1 86 ? -1.967 -7.353 -34.964 1.00 91.75 86 PRO A C 1
ATOM 727 O O . PRO A 1 86 ? -1.370 -7.173 -33.901 1.00 91.75 86 PRO A O 1
ATOM 730 N N . GLU A 1 87 ? -1.500 -8.181 -35.896 1.00 90.94 87 GLU A N 1
ATOM 731 C CA . GLU A 1 87 ? -0.286 -8.986 -35.706 1.00 90.94 87 GLU A CA 1
ATOM 732 C C . GLU A 1 87 ? 0.959 -8.096 -35.539 1.00 90.94 87 GLU A C 1
ATOM 734 O O . GLU A 1 87 ? 1.836 -8.372 -34.719 1.00 90.94 87 GLU A O 1
ATOM 739 N N . GLU A 1 88 ? 0.968 -6.948 -36.212 1.00 92.00 88 GLU A N 1
ATOM 740 C CA . GLU A 1 88 ? 2.006 -5.921 -36.148 1.00 92.00 88 GLU A CA 1
ATOM 741 C C . GLU A 1 88 ? 2.147 -5.322 -34.741 1.00 92.00 88 GLU A C 1
ATOM 743 O O . GLU A 1 88 ? 3.255 -4.998 -34.316 1.00 92.00 88 GLU A O 1
ATOM 748 N N . PHE A 1 89 ? 1.050 -5.237 -33.972 1.00 87.94 89 PHE A N 1
ATOM 749 C CA . PHE A 1 89 ? 1.095 -4.782 -32.576 1.00 87.94 89 PHE A CA 1
ATOM 750 C C . PHE A 1 89 ? 1.970 -5.700 -31.711 1.00 87.94 89 PHE A C 1
ATOM 752 O O . PHE A 1 89 ? 2.622 -5.238 -30.774 1.00 87.94 89 PHE A O 1
ATOM 759 N N . TRP A 1 90 ? 1.991 -7.000 -32.019 1.00 87.31 90 TRP A N 1
ATOM 760 C CA . TRP A 1 90 ? 2.766 -7.996 -31.281 1.00 87.31 90 TRP A CA 1
ATOM 761 C C . TRP A 1 90 ? 4.185 -8.171 -31.817 1.00 87.31 90 TRP A C 1
ATOM 763 O O . TRP A 1 90 ? 5.095 -8.434 -31.030 1.00 87.31 90 TRP A O 1
ATOM 773 N N . LEU A 1 91 ? 4.368 -8.059 -33.135 1.00 89.75 91 LEU A N 1
ATOM 774 C CA . LEU A 1 91 ? 5.648 -8.320 -33.798 1.00 89.75 91 LEU A CA 1
ATOM 775 C C . LEU A 1 91 ? 6.574 -7.096 -33.844 1.00 89.75 91 LEU A C 1
ATOM 777 O O . LEU A 1 91 ? 7.785 -7.279 -33.923 1.00 89.75 91 LEU A O 1
ATOM 781 N N . GLY A 1 92 ? 6.039 -5.880 -33.685 1.00 78.56 92 GLY A N 1
ATOM 782 C CA . GLY A 1 92 ? 6.837 -4.663 -33.509 1.00 78.56 92 GLY A CA 1
ATOM 783 C C . GLY A 1 92 ? 7.637 -4.219 -34.738 1.00 78.56 92 GLY A C 1
ATOM 784 O O . GLY A 1 92 ? 8.631 -3.513 -34.560 1.00 78.56 92 GLY A O 1
ATOM 785 N N . ASP A 1 93 ? 7.227 -4.638 -35.938 1.00 62.00 93 ASP A N 1
ATOM 786 C CA . ASP A 1 93 ? 7.815 -4.189 -37.210 1.00 62.00 93 ASP A CA 1
ATOM 787 C C . ASP A 1 93 ? 7.418 -2.742 -37.568 1.00 62.00 93 ASP A C 1
ATOM 789 O O . ASP A 1 93 ? 6.239 -2.362 -37.363 1.00 62.00 93 ASP A O 1
#

Sequence (93 aa):
MDIQQFIEKEKQNLNRFGEYWKNKNFTNEGESPEKLDSLEDWLEQFLYFVEKIKSQEEKASDLQSRVAGLHRGNVWMSEDFNEPLPEEFWLGD

Foldseek 3Di:
DDPVVVVVVVVVVVVVVVVVVVPDPPDDDDDDPPDDPDPVVVVVVVVVVVVVVVVVVVVCPPPPPDDPCPCPPVDDDDPCPPPDDDPCVVVVD

Radius of gyration: 25.69 Å; chains: 1; bounding box: 51×34×68 Å

pLDDT: mean 72.58, std 14.0, range [44.19, 94.0]

Secondary structure (DSSP, 8-state):
--HHHHHHHHHHHHHHHHHHHHT----SSS-------SHHHHHHHHHHHHHHHHHHHGGGGG-----TTTTTT-----TTTTSPPPHHHHH--